Protein AF-A0A352TTV2-F1 (afdb_monomer)

Nearest PDB structures (foldseek):
  1uam-assembly1_A-2  TM=9.515E-01  e=4.191E-18  Haemophilus influenzae
  8byh-assembly1_A  TM=9.504E-01  e=1.442E-16  Calditerrivibrio nitroreducens DSM 19672
  4h3y-assembly1_B  TM=9.635E-01  e=7.416E-16  Paraburkholderia phymatum STM815
  4ig6-assembly1_A  TM=9.154E-01  e=1.525E-15  Anaplasma phagocytophilum str. HZ
  3quv-assembly1_B  TM=8.848E-01  e=1.337E-15  Mycobacteroides abscessus ATCC 19977

Mean predicted aligned error: 3.78 Å

Structure (mmCIF, N/CA/C/O backbone):
data_AF-A0A352TTV2-F1
#
_entry.id   AF-A0A352TTV2-F1
#
loop_
_atom_site.group_PDB
_atom_site.id
_atom_site.type_symbol
_atom_site.label_atom_id
_atom_site.label_alt_id
_atom_site.label_comp_id
_atom_site.label_asym_id
_atom_site.label_entity_id
_atom_site.label_seq_id
_atom_site.pdbx_PDB_ins_code
_atom_site.Cartn_x
_atom_site.Cartn_y
_atom_site.Cartn_z
_atom_site.occupancy
_atom_site.B_iso_or_equiv
_atom_site.auth_seq_id
_atom_site.auth_comp_id
_a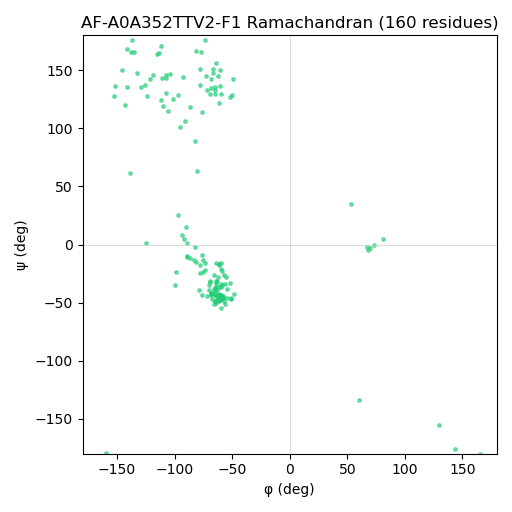tom_site.auth_asym_id
_atom_site.auth_atom_id
_atom_site.pdbx_PDB_model_num
ATOM 1 N N . MET A 1 1 ? -24.001 14.222 9.660 1.00 90.44 1 MET A N 1
ATOM 2 C CA . MET A 1 1 ? -24.237 13.157 10.672 1.00 90.44 1 MET A CA 1
ATOM 3 C C . MET A 1 1 ? -22.882 12.648 11.149 1.00 90.44 1 MET A C 1
ATOM 5 O O . MET A 1 1 ? -21.939 12.762 10.381 1.00 90.44 1 MET A O 1
ATOM 9 N N . LEU A 1 2 ? -22.768 12.120 12.371 1.00 97.06 2 LEU A N 1
ATOM 10 C CA . LEU A 1 2 ? -21.513 11.590 12.928 1.00 97.06 2 LEU A CA 1
ATOM 11 C C . LEU A 1 2 ? -21.738 10.152 13.410 1.00 97.06 2 LEU A C 1
ATOM 13 O O . LEU A 1 2 ? -22.775 9.876 14.017 1.00 97.06 2 LEU A O 1
ATOM 17 N N . MET A 1 3 ? -20.802 9.241 13.135 1.00 98.06 3 MET A N 1
ATOM 18 C CA . MET A 1 3 ? -20.912 7.857 13.599 1.00 98.06 3 MET A CA 1
ATOM 19 C C . MET A 1 3 ? -20.743 7.789 15.119 1.00 98.06 3 MET A C 1
ATOM 21 O O . MET A 1 3 ? -19.787 8.328 15.678 1.00 98.06 3 MET A O 1
ATOM 25 N N . GLN A 1 4 ? -21.683 7.121 15.785 1.00 98.38 4 GLN A N 1
ATOM 26 C CA . GLN A 1 4 ? -21.699 6.990 17.239 1.00 98.38 4 GLN A CA 1
ATOM 27 C C . GLN A 1 4 ? -20.612 6.024 17.725 1.00 98.38 4 GLN A C 1
ATOM 29 O O . GLN A 1 4 ? -20.353 5.000 17.097 1.00 98.38 4 GLN A O 1
ATOM 34 N N . PHE A 1 5 ? -20.032 6.321 18.888 1.00 98.44 5 PHE A N 1
ATOM 35 C CA . PHE A 1 5 ? -18.999 5.484 19.499 1.00 98.44 5 PHE A CA 1
ATOM 36 C C . PHE A 1 5 ? -19.481 4.077 19.918 1.00 98.44 5 PHE A C 1
ATOM 38 O O . PHE A 1 5 ? -18.809 3.118 19.541 1.00 98.44 5 PHE A O 1
ATOM 45 N N . PRO A 1 6 ? -20.617 3.893 20.634 1.00 98.50 6 PRO A N 1
ATOM 46 C CA . PRO A 1 6 ? -20.963 2.581 21.195 1.00 98.50 6 PRO A CA 1
ATOM 47 C C . PRO A 1 6 ? -21.081 1.445 20.163 1.00 98.50 6 PRO A C 1
ATOM 49 O O . PRO A 1 6 ? -20.446 0.417 20.377 1.00 98.50 6 PRO A O 1
ATOM 52 N N . PRO A 1 7 ? -21.753 1.615 19.001 1.00 98.38 7 PRO A N 1
ATOM 53 C CA . PRO A 1 7 ? -21.834 0.541 18.008 1.00 98.38 7 PRO A CA 1
ATOM 54 C C . PRO A 1 7 ? -20.470 0.107 17.454 1.00 98.38 7 PRO A C 1
ATOM 56 O O . PRO A 1 7 ? -20.249 -1.077 17.208 1.00 98.38 7 PRO A O 1
ATOM 59 N N . ILE A 1 8 ? -19.544 1.054 17.261 1.00 98.25 8 ILE A N 1
ATOM 60 C CA . ILE A 1 8 ? -18.191 0.752 16.776 1.00 98.25 8 ILE A CA 1
ATOM 61 C C . ILE A 1 8 ? -17.385 0.065 17.877 1.00 98.25 8 ILE A C 1
ATOM 63 O O . ILE A 1 8 ? -16.714 -0.928 17.609 1.00 98.25 8 ILE A O 1
ATOM 67 N N . TYR A 1 9 ? -17.469 0.568 19.112 1.00 98.62 9 TYR A N 1
ATOM 68 C CA . TYR A 1 9 ? -16.811 -0.036 20.266 1.00 98.62 9 TYR A CA 1
ATOM 69 C C . TYR A 1 9 ? -17.228 -1.498 20.435 1.00 98.62 9 TYR A C 1
ATOM 71 O O . TYR A 1 9 ? -16.363 -2.371 20.487 1.00 98.62 9 TYR A O 1
ATOM 79 N N . ASP A 1 10 ? -18.534 -1.767 20.447 1.00 98.62 10 ASP A N 1
ATOM 80 C CA . ASP A 1 10 ? -19.080 -3.112 20.621 1.00 98.62 10 ASP A CA 1
ATOM 81 C C . ASP A 1 10 ? -18.637 -4.046 19.485 1.00 98.62 10 ASP A C 1
ATOM 83 O O . ASP A 1 10 ? -18.201 -5.169 19.744 1.00 98.62 10 ASP A O 1
ATOM 87 N N . ALA A 1 11 ? -18.653 -3.572 18.233 1.00 98.50 11 ALA A N 1
ATOM 88 C CA . ALA A 1 11 ? -18.164 -4.338 17.087 1.00 98.50 11 ALA A CA 1
ATOM 89 C C . ALA A 1 11 ? -16.663 -4.660 17.194 1.00 98.50 11 ALA A C 1
ATOM 91 O O . ALA A 1 11 ? -16.253 -5.797 16.955 1.00 98.50 11 ALA A O 1
ATOM 92 N N . VAL A 1 12 ? -15.836 -3.689 17.595 1.00 98.44 12 VAL A N 1
ATOM 93 C CA . VAL A 1 12 ? -14.397 -3.903 17.809 1.00 98.44 12 VAL A CA 1
ATOM 94 C C . VAL A 1 12 ? -14.163 -4.891 18.952 1.00 98.44 12 VAL A C 1
ATOM 96 O O . VAL A 1 12 ? -13.357 -5.803 18.790 1.00 98.44 12 VAL A O 1
ATOM 99 N N . GLN A 1 13 ? -14.869 -4.772 20.083 1.00 98.00 13 GLN A N 1
ATOM 100 C CA . GLN A 1 13 ? -14.721 -5.719 21.197 1.00 98.00 13 GLN A CA 1
ATOM 101 C C . GLN A 1 13 ? -15.164 -7.138 20.820 1.00 98.00 13 GLN A C 1
ATOM 103 O O . GLN A 1 13 ? -14.541 -8.100 21.259 1.00 98.00 13 GLN A O 1
ATOM 108 N N . ALA A 1 14 ? -16.196 -7.277 19.987 1.00 98.38 14 ALA A N 1
ATOM 109 C CA . ALA A 1 14 ? -16.669 -8.579 19.529 1.00 98.38 14 ALA A CA 1
ATOM 110 C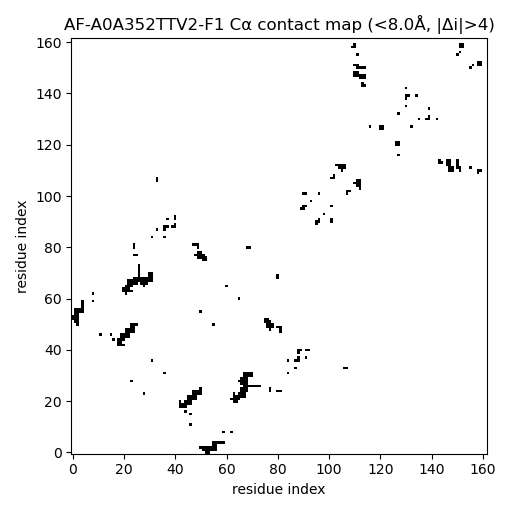 C . ALA A 1 14 ? -15.686 -9.280 18.572 1.00 98.38 14 ALA A C 1
ATOM 112 O O . ALA A 1 14 ? -15.632 -10.508 18.541 1.00 98.38 14 ALA A O 1
ATOM 113 N N . LEU A 1 15 ? -14.923 -8.516 17.783 1.00 97.94 15 LEU A N 1
ATOM 114 C CA . LEU A 1 15 ? -14.014 -9.050 16.760 1.00 97.94 15 LEU A CA 1
ATOM 115 C C . LEU A 1 15 ? -12.554 -9.137 17.217 1.00 97.94 15 LEU A C 1
ATOM 117 O O . LEU A 1 15 ? -11.773 -9.899 16.639 1.00 97.94 15 LEU A O 1
ATOM 121 N N . ARG A 1 16 ? -12.151 -8.341 18.213 1.00 97.25 16 ARG A N 1
ATOM 122 C CA . ARG A 1 16 ? -10.752 -8.273 18.638 1.00 97.25 16 ARG A CA 1
ATOM 123 C C . ARG A 1 16 ? -10.289 -9.573 19.301 1.00 97.25 16 ARG A C 1
ATOM 125 O O . ARG A 1 16 ? -10.980 -10.202 20.094 1.00 97.25 16 ARG A O 1
ATOM 132 N N . LYS A 1 17 ? -9.042 -9.904 19.009 1.00 96.75 17 LYS A N 1
ATOM 133 C CA . LYS A 1 17 ? -8.182 -10.902 19.656 1.00 96.75 17 LYS A CA 1
ATOM 134 C C . LYS A 1 17 ? -7.042 -10.180 20.384 1.00 96.75 17 LYS A C 1
ATOM 136 O O . LYS A 1 17 ? -6.857 -8.982 20.170 1.00 96.75 17 LYS A O 1
ATOM 141 N N . GLU A 1 18 ? -6.259 -10.905 21.180 1.00 93.94 18 GLU A N 1
ATOM 142 C CA . GLU A 1 18 ? -5.131 -10.357 21.957 1.00 93.94 18 GLU A CA 1
ATOM 143 C C . GLU A 1 18 ? -4.159 -9.526 21.095 1.00 93.94 18 GLU A C 1
ATOM 145 O O . GLU A 1 18 ? -3.893 -8.371 21.409 1.00 93.94 18 GLU A O 1
ATOM 150 N N . GLU A 1 19 ? -3.767 -10.050 19.930 1.00 95.94 19 GLU A N 1
ATOM 151 C CA . GLU A 1 19 ? -2.801 -9.422 19.008 1.00 95.94 19 GLU A CA 1
ATOM 152 C C . GLU A 1 19 ? -3.432 -8.489 17.953 1.00 95.94 19 GLU A C 1
ATOM 154 O O . GLU A 1 19 ? -2.816 -8.168 16.936 1.00 95.94 19 GLU A O 1
ATOM 159 N N . THR A 1 20 ? -4.694 -8.085 18.128 1.00 98.31 20 THR A N 1
ATOM 160 C CA . THR A 1 20 ? -5.389 -7.288 17.102 1.00 98.31 20 THR A CA 1
ATOM 161 C C . THR A 1 20 ? -4.859 -5.872 17.029 1.00 98.31 20 THR A C 1
ATOM 163 O O . THR A 1 20 ? -4.801 -5.186 18.046 1.00 98.31 20 THR A O 1
ATOM 166 N N . LYS A 1 21 ? -4.587 -5.412 15.807 1.00 98.44 21 LYS A N 1
ATOM 167 C CA . LYS A 1 21 ? -4.328 -4.005 15.509 1.00 98.44 21 LYS A CA 1
ATOM 168 C C . LYS A 1 21 ? -5.546 -3.336 14.894 1.00 98.44 21 LYS A C 1
ATOM 170 O O . LYS A 1 21 ? -6.072 -3.815 13.894 1.00 98.44 21 LYS A O 1
ATOM 175 N N . VAL A 1 22 ? -6.004 -2.244 15.488 1.00 98.69 22 VAL A N 1
ATOM 176 C CA . VAL A 1 22 ? -7.209 -1.519 15.079 1.00 98.69 22 VAL A CA 1
ATOM 177 C C . VAL A 1 22 ? -6.801 -0.177 14.482 1.00 98.69 22 VAL A C 1
ATOM 179 O O . VAL A 1 22 ? -6.214 0.652 15.169 1.00 98.69 22 VAL A O 1
ATOM 182 N N . PHE A 1 23 ? -7.124 0.071 13.216 1.00 98.69 23 PHE A N 1
ATOM 183 C CA . PHE A 1 23 ? -6.816 1.338 12.552 1.00 98.69 23 PHE A CA 1
ATOM 184 C C . PHE A 1 23 ? -8.077 2.014 12.031 1.00 98.69 23 PHE A C 1
ATOM 186 O O . PHE A 1 23 ? -8.970 1.351 11.509 1.00 98.69 23 PHE A O 1
ATOM 193 N N . LEU A 1 24 ? -8.126 3.340 12.121 1.00 98.69 24 LEU A N 1
ATOM 194 C CA . LEU A 1 24 ? -9.167 4.155 11.497 1.00 98.69 24 LEU A CA 1
ATOM 195 C C . LEU A 1 24 ? -8.669 4.695 10.154 1.00 98.69 24 LEU A C 1
ATOM 197 O O . LEU A 1 24 ? -7.608 5.315 10.077 1.00 98.69 24 LEU A O 1
ATOM 201 N N . THR A 1 25 ? -9.441 4.500 9.086 1.00 98.38 25 THR A N 1
ATOM 202 C CA . THR A 1 25 ? -9.178 5.184 7.816 1.00 98.38 25 THR A CA 1
ATOM 203 C C . THR A 1 25 ? -9.638 6.635 7.935 1.00 98.38 25 THR A C 1
ATOM 205 O O . THR A 1 25 ? -10.834 6.896 8.081 1.00 98.38 25 THR A O 1
ATOM 208 N N . SER A 1 26 ? -8.702 7.576 7.887 1.00 97.69 26 SER A N 1
ATOM 209 C CA . SER A 1 26 ? -8.954 8.994 8.152 1.00 97.69 26 SER A CA 1
ATOM 210 C C . SER A 1 26 ? -7.949 9.844 7.375 1.00 97.69 26 SER A C 1
ATOM 212 O O . SER A 1 26 ? -6.758 9.521 7.386 1.00 97.69 26 SER A O 1
ATOM 214 N N . PRO A 1 27 ? -8.367 10.946 6.722 1.00 97.12 27 PRO A N 1
ATOM 215 C CA . PRO A 1 27 ? -7.432 11.850 6.051 1.00 97.12 27 PRO A CA 1
ATOM 216 C C . PRO A 1 27 ? -6.462 12.538 7.030 1.00 97.12 27 PRO A C 1
ATOM 218 O O . PRO A 1 27 ? -5.440 13.055 6.587 1.00 97.12 27 PRO A O 1
ATOM 221 N N . GLN A 1 28 ? -6.752 12.517 8.338 1.00 96.38 28 GLN A N 1
ATOM 222 C CA . GLN A 1 28 ? -5.888 13.042 9.406 1.00 96.38 28 GLN A CA 1
ATOM 223 C C . GLN A 1 28 ? -4.726 12.096 9.753 1.00 96.38 28 GLN A C 1
ATOM 225 O O . GLN A 1 28 ? -3.736 12.513 10.355 1.00 96.38 28 GLN A O 1
ATOM 230 N N . GLY A 1 29 ? -4.830 10.828 9.345 1.00 97.06 29 GLY A N 1
ATOM 231 C CA . GLY A 1 29 ? -3.864 9.796 9.677 1.00 97.06 29 GLY A CA 1
ATOM 232 C C . GLY A 1 29 ? -2.538 9.895 8.933 1.00 97.06 29 GLY A C 1
ATOM 233 O O . GLY A 1 29 ? -2.333 10.698 8.020 1.00 97.06 29 GLY A O 1
ATOM 234 N N . LYS A 1 30 ? -1.616 8.997 9.291 1.00 97.88 30 LYS A N 1
ATOM 235 C CA . LYS A 1 30 ? -0.335 8.875 8.585 1.00 97.88 30 LYS A CA 1
ATOM 236 C C . LYS A 1 30 ? -0.586 8.424 7.148 1.00 97.88 30 LYS A C 1
ATOM 238 O O . LYS A 1 30 ? -1.355 7.492 6.921 1.00 97.88 30 LYS A O 1
ATOM 243 N N . ILE A 1 31 ? 0.099 9.048 6.186 1.00 98.06 31 ILE A N 1
ATOM 244 C CA . ILE A 1 31 ? 0.018 8.635 4.780 1.00 98.06 31 ILE A CA 1
ATOM 245 C C . ILE A 1 31 ? 0.534 7.199 4.656 1.00 98.06 31 ILE A C 1
ATOM 247 O O . ILE A 1 31 ? 1.681 6.912 5.006 1.00 98.06 31 ILE A O 1
ATOM 251 N N . PHE A 1 32 ? -0.314 6.312 4.146 1.00 98.25 32 PHE A N 1
ATOM 252 C CA . PHE A 1 32 ? -0.012 4.916 3.889 1.00 98.25 32 PHE A CA 1
ATOM 253 C C . PHE A 1 32 ? 1.068 4.805 2.808 1.00 98.25 32 PHE A C 1
ATOM 255 O O . PHE A 1 32 ? 0.996 5.426 1.748 1.00 98.25 32 PHE A O 1
ATOM 262 N N . THR A 1 33 ? 2.106 4.024 3.091 1.00 96.19 33 THR A N 1
ATOM 263 C CA . THR A 1 33 ? 3.259 3.823 2.204 1.00 96.19 33 THR A CA 1
ATOM 264 C C . THR A 1 33 ? 3.610 2.346 2.139 1.00 96.19 33 THR A C 1
ATOM 266 O O . THR A 1 33 ? 3.217 1.580 3.017 1.00 96.19 33 THR A O 1
ATOM 269 N N . GLN A 1 34 ? 4.429 1.952 1.159 1.00 95.50 34 GLN A N 1
ATOM 270 C CA . GLN A 1 34 ? 4.912 0.572 1.057 1.00 95.50 34 GLN A CA 1
ATOM 271 C C . GLN A 1 34 ? 5.625 0.098 2.336 1.00 95.50 34 GLN A C 1
ATOM 273 O O . GLN A 1 34 ? 5.480 -1.054 2.728 1.00 95.50 34 GLN A O 1
ATOM 278 N N . GLY A 1 35 ? 6.337 0.987 3.038 1.00 94.81 35 GLY A N 1
ATOM 279 C CA . GLY A 1 35 ? 6.958 0.658 4.325 1.00 94.81 35 GLY A CA 1
ATOM 280 C C . GLY A 1 35 ? 5.936 0.351 5.424 1.00 94.81 35 GLY A C 1
ATOM 281 O O . GLY A 1 35 ? 6.134 -0.576 6.203 1.00 94.81 35 GLY A O 1
ATOM 282 N N . ILE A 1 36 ? 4.815 1.079 5.458 1.00 97.25 36 ILE A N 1
ATOM 283 C CA . ILE A 1 36 ? 3.708 0.780 6.379 1.00 97.25 36 ILE A CA 1
ATOM 284 C C . ILE A 1 36 ? 3.037 -0.539 5.982 1.00 97.25 36 ILE A C 1
ATOM 286 O O . ILE A 1 36 ? 2.771 -1.349 6.864 1.00 97.25 36 ILE A O 1
ATOM 290 N N . ALA A 1 37 ? 2.833 -0.792 4.685 1.00 97.38 37 ALA A N 1
ATOM 291 C CA . ALA A 1 37 ? 2.289 -2.058 4.194 1.00 97.38 37 ALA A CA 1
ATOM 292 C C . ALA A 1 37 ? 3.157 -3.256 4.618 1.00 97.38 37 ALA A C 1
ATOM 294 O O . ALA A 1 37 ? 2.628 -4.226 5.152 1.00 97.38 37 ALA A O 1
ATOM 295 N N . ASN A 1 38 ? 4.484 -3.153 4.471 1.00 95.69 38 ASN A N 1
ATOM 296 C CA . ASN A 1 38 ? 5.435 -4.180 4.912 1.00 95.69 38 ASN A CA 1
ATOM 297 C C . ASN A 1 38 ? 5.312 -4.469 6.414 1.00 95.69 38 ASN A C 1
ATOM 299 O O . ASN A 1 38 ? 5.278 -5.629 6.810 1.00 95.69 38 ASN A O 1
ATOM 303 N N . THR A 1 39 ? 5.200 -3.431 7.249 1.00 96.88 39 THR A N 1
ATOM 304 C CA . THR A 1 39 ? 4.977 -3.599 8.693 1.00 96.88 39 THR A CA 1
ATOM 305 C C . THR A 1 39 ? 3.626 -4.248 8.976 1.00 96.88 39 THR A C 1
ATOM 307 O O . THR A 1 39 ? 3.558 -5.215 9.729 1.00 96.88 39 THR A O 1
ATOM 310 N N . MET A 1 40 ? 2.548 -3.756 8.362 1.00 97.94 40 MET A N 1
ATOM 311 C CA . MET A 1 40 ? 1.199 -4.274 8.595 1.00 97.94 40 MET A CA 1
ATOM 312 C C . MET A 1 40 ? 1.039 -5.725 8.141 1.00 97.94 40 MET A C 1
ATOM 314 O O . MET A 1 40 ? 0.343 -6.481 8.806 1.00 97.94 40 MET A O 1
ATOM 318 N N . ALA A 1 41 ? 1.730 -6.147 7.080 1.00 96.88 41 ALA A N 1
ATOM 319 C CA . ALA A 1 41 ? 1.736 -7.535 6.621 1.00 96.88 41 ALA A CA 1
ATOM 320 C C . ALA A 1 41 ? 2.307 -8.524 7.661 1.00 96.88 41 ALA A C 1
ATOM 322 O O . ALA A 1 41 ? 2.069 -9.723 7.553 1.00 96.88 41 ALA A O 1
ATOM 323 N N . THR A 1 42 ? 3.032 -8.041 8.682 1.00 96.50 42 THR A N 1
ATOM 324 C CA . THR A 1 42 ? 3.510 -8.875 9.803 1.00 96.50 42 THR A CA 1
ATOM 325 C C . THR A 1 42 ? 2.472 -9.083 10.905 1.00 96.50 42 THR A C 1
ATOM 327 O O . THR A 1 42 ? 2.662 -9.939 11.769 1.00 96.50 42 THR A O 1
ATOM 330 N N . PHE A 1 43 ? 1.380 -8.313 10.910 1.00 97.50 43 PHE A N 1
ATOM 331 C CA . PHE A 1 43 ? 0.350 -8.430 11.934 1.00 97.50 43 PHE A CA 1
ATOM 332 C C . PHE A 1 43 ? -0.541 -9.642 11.666 1.00 97.50 43 PHE A C 1
ATOM 334 O O . PHE A 1 43 ? -0.976 -9.884 10.543 1.00 97.50 43 PHE A O 1
ATOM 341 N N . SER A 1 44 ? -0.856 -10.389 12.722 1.00 96.06 44 SER A N 1
ATOM 342 C CA . SER A 1 44 ? -1.678 -11.600 12.632 1.00 96.06 44 SER A CA 1
ATOM 343 C C . SER A 1 44 ? -3.176 -11.306 12.506 1.00 96.06 44 SER A C 1
ATOM 345 O O . SER A 1 44 ? -3.932 -12.137 12.001 1.00 96.06 44 SER A O 1
ATOM 347 N N . HIS A 1 45 ? -3.625 -10.139 12.976 1.00 98.06 45 HIS A N 1
ATOM 348 C CA . HIS A 1 45 ? -5.021 -9.727 12.924 1.00 98.06 45 HIS A CA 1
ATOM 349 C C . HIS A 1 45 ? -5.144 -8.201 12.876 1.00 98.06 45 HIS A C 1
ATOM 351 O O . HIS A 1 45 ? -4.583 -7.497 13.716 1.00 98.06 45 HIS A O 1
ATOM 357 N N . ILE A 1 46 ? -5.899 -7.689 11.903 1.00 98.56 46 ILE A N 1
ATOM 358 C CA . ILE A 1 46 ? -6.099 -6.253 11.686 1.00 98.56 46 ILE A CA 1
ATOM 359 C C . ILE A 1 46 ? -7.596 -5.972 11.570 1.00 98.56 46 ILE A C 1
ATOM 361 O O . ILE A 1 46 ? -8.307 -6.675 10.855 1.00 98.56 46 ILE A O 1
ATOM 365 N N . ILE A 1 47 ? -8.063 -4.921 12.238 1.00 98.75 47 ILE A N 1
ATOM 366 C CA . ILE A 1 47 ? -9.390 -4.335 12.046 1.00 98.75 47 ILE A CA 1
ATOM 367 C C . ILE A 1 47 ? -9.205 -2.955 11.415 1.00 98.75 47 ILE A C 1
ATOM 369 O O . ILE A 1 47 ? -8.503 -2.108 11.965 1.00 98.75 47 ILE A O 1
ATOM 373 N N . LEU A 1 48 ? -9.851 -2.725 10.272 1.00 98.69 48 LEU A N 1
ATOM 374 C CA . LEU A 1 48 ? -9.910 -1.419 9.618 1.00 98.69 48 LEU A CA 1
ATOM 375 C C . LEU A 1 48 ? -11.302 -0.819 9.823 1.00 98.69 48 LEU A C 1
ATOM 377 O O . LEU A 1 48 ? -12.299 -1.352 9.338 1.00 98.69 48 LEU A O 1
ATOM 381 N N . ILE A 1 49 ? -11.371 0.292 10.550 1.00 98.56 49 ILE A N 1
ATOM 382 C CA . ILE A 1 49 ? -12.602 1.046 10.771 1.00 98.56 49 ILE A CA 1
ATOM 383 C C . ILE A 1 49 ? -12.769 2.021 9.610 1.00 98.56 49 ILE A C 1
ATOM 385 O O . ILE A 1 49 ? -11.940 2.911 9.411 1.00 98.56 49 ILE A O 1
ATOM 389 N N . CYS A 1 50 ? -13.855 1.853 8.860 1.00 98.31 50 CYS A N 1
ATOM 390 C CA . CYS A 1 50 ? -14.196 2.707 7.730 1.00 98.31 50 CYS A CA 1
ATOM 391 C C . CYS A 1 50 ? -15.080 3.862 8.213 1.00 98.31 50 CYS A C 1
ATOM 393 O O . CYS A 1 50 ? -16.250 3.662 8.543 1.00 98.31 50 CYS A O 1
ATOM 395 N N . GLY A 1 51 ? -14.520 5.072 8.285 1.00 95.38 51 GLY A N 1
ATOM 396 C CA . GLY A 1 51 ? -15.289 6.273 8.621 1.00 95.38 51 GLY A CA 1
ATOM 397 C C . GLY A 1 51 ? -16.315 6.614 7.534 1.00 95.38 51 GLY A C 1
ATOM 398 O O . GLY A 1 51 ? -16.075 6.384 6.351 1.00 95.38 51 GLY A O 1
ATOM 399 N N . HIS A 1 52 ? -17.452 7.185 7.923 1.00 96.12 52 HIS A N 1
ATOM 400 C CA . HIS A 1 52 ? -18.499 7.658 7.013 1.00 96.12 52 HIS A CA 1
ATOM 401 C C . HIS A 1 52 ? -19.085 8.978 7.534 1.00 96.12 52 HIS A C 1
ATOM 403 O O . HIS A 1 52 ? -18.882 9.352 8.690 1.00 96.12 52 HIS A O 1
ATOM 409 N N . TYR A 1 53 ? -19.877 9.655 6.700 1.00 94.88 53 TYR A N 1
ATOM 410 C CA . TYR A 1 53 ? -20.526 10.928 7.018 1.00 94.88 53 TYR A CA 1
ATOM 411 C C . TYR A 1 53 ? -19.470 12.001 7.338 1.00 94.88 53 TYR A C 1
ATOM 413 O O . TYR A 1 53 ? -18.497 12.108 6.604 1.00 94.88 53 TYR A O 1
ATOM 421 N N . GLU A 1 54 ? -19.637 12.775 8.415 1.00 94.94 54 GLU A N 1
ATOM 422 C CA . GLU A 1 54 ? -18.628 13.750 8.868 1.00 94.94 54 GLU A CA 1
ATOM 423 C C . GLU A 1 54 ? -17.441 13.087 9.586 1.00 94.94 54 GLU A C 1
ATOM 425 O O . GLU A 1 54 ? -16.457 13.750 9.900 1.00 94.94 54 GLU A O 1
ATOM 430 N N . GLY A 1 55 ? -17.536 11.787 9.885 1.00 95.00 55 GLY A N 1
ATOM 431 C CA . GLY A 1 55 ? -16.523 11.035 10.611 1.00 95.00 55 GLY A CA 1
ATOM 432 C C . GLY A 1 55 ? -17.092 10.245 11.785 1.00 95.00 55 GLY A C 1
ATOM 433 O O . GLY A 1 55 ? -18.274 9.883 11.831 1.00 95.00 55 GLY A O 1
ATOM 434 N N . VAL A 1 56 ? -16.217 9.975 12.747 1.00 97.88 56 VAL A N 1
ATOM 435 C CA . VAL A 1 56 ? -16.482 9.134 13.916 1.00 97.88 56 VAL A CA 1
ATOM 436 C C . VAL A 1 56 ? -16.312 9.960 15.188 1.00 97.88 56 VAL A C 1
ATOM 438 O O . VAL A 1 56 ? -15.478 10.858 15.246 1.00 97.88 56 VAL A O 1
ATOM 441 N N . ASP A 1 57 ? -17.116 9.668 16.206 1.00 98.38 57 ASP A N 1
ATOM 442 C CA . ASP A 1 57 ? -16.942 10.209 17.554 1.00 98.38 57 ASP A CA 1
ATOM 443 C C . ASP A 1 57 ? -15.498 10.031 18.069 1.00 98.38 57 ASP A C 1
ATOM 445 O O . ASP A 1 57 ? -14.960 8.922 18.057 1.00 98.38 57 ASP A O 1
ATOM 449 N N . ALA A 1 58 ? -14.888 11.117 18.556 1.00 97.94 58 ALA A N 1
ATOM 450 C CA . ALA A 1 58 ? -13.468 11.179 18.920 1.00 97.94 58 ALA A CA 1
ATOM 451 C C . ALA A 1 58 ? -13.048 10.210 20.040 1.00 97.94 58 ALA A C 1
ATOM 453 O O . ALA A 1 58 ? -11.873 9.874 20.152 1.00 97.94 58 ALA A O 1
ATOM 454 N N . ARG A 1 59 ? -13.986 9.668 20.834 1.00 98.50 59 ARG A N 1
ATOM 455 C CA . ARG A 1 59 ? -13.670 8.609 21.816 1.00 98.50 59 ARG A CA 1
ATOM 456 C C . ARG A 1 59 ? -13.088 7.349 21.168 1.00 98.50 59 ARG A C 1
ATOM 458 O O . ARG A 1 59 ? -12.493 6.533 21.871 1.00 98.50 59 ARG A O 1
ATOM 465 N N . ILE A 1 60 ? -13.223 7.202 19.846 1.00 98.12 60 ILE A N 1
ATOM 466 C CA . ILE A 1 60 ? -12.569 6.149 19.066 1.00 98.12 60 ILE A CA 1
ATOM 467 C C . ILE A 1 60 ? -11.046 6.124 19.250 1.00 98.12 60 ILE A C 1
ATOM 469 O O . ILE A 1 60 ? -10.456 5.048 19.206 1.00 98.12 60 ILE A O 1
ATOM 473 N N . GLU A 1 61 ? -10.424 7.268 19.555 1.00 97.56 61 GLU A N 1
ATOM 474 C CA . GLU A 1 61 ? -8.988 7.383 19.838 1.00 97.56 61 GLU A CA 1
ATOM 475 C C . GLU A 1 61 ? -8.526 6.480 20.994 1.00 97.56 61 GLU A C 1
ATOM 477 O O . GLU A 1 61 ? -7.378 6.050 21.020 1.00 97.56 61 GLU A O 1
ATOM 482 N N . HIS A 1 62 ? -9.418 6.127 21.927 1.00 97.75 62 HIS A N 1
ATOM 483 C CA . HIS A 1 62 ? -9.091 5.235 23.042 1.00 97.75 62 HIS A CA 1
ATOM 484 C C . HIS A 1 62 ? -8.983 3.754 22.654 1.00 97.75 62 HIS A C 1
ATOM 486 O O . HIS A 1 62 ? -8.529 2.956 23.474 1.00 97.75 62 HIS A O 1
ATOM 492 N N . ILE A 1 63 ? -9.436 3.362 21.457 1.00 97.69 63 ILE A N 1
ATOM 493 C CA . ILE A 1 63 ? -9.492 1.950 21.041 1.00 97.69 63 ILE A CA 1
ATOM 494 C C . ILE A 1 63 ? -8.762 1.645 19.729 1.00 97.69 63 ILE A C 1
ATOM 496 O O . ILE A 1 63 ? -8.785 0.494 19.295 1.00 97.69 63 ILE A O 1
ATOM 500 N N . ILE A 1 64 ? -8.135 2.643 19.102 1.00 98.44 64 ILE A N 1
ATOM 501 C CA . ILE A 1 64 ? -7.347 2.475 17.875 1.00 98.44 64 ILE A CA 1
ATOM 502 C C . ILE A 1 64 ? -5.846 2.509 18.174 1.00 98.44 64 ILE A C 1
ATOM 504 O O . ILE A 1 64 ? -5.381 3.247 19.037 1.00 98.44 64 ILE A O 1
ATOM 508 N N . ASP A 1 65 ? -5.073 1.744 17.411 1.00 98.38 65 ASP A N 1
ATOM 509 C CA . ASP A 1 65 ? -3.609 1.800 17.372 1.00 98.38 65 ASP A CA 1
ATOM 510 C C . ASP A 1 65 ? -3.098 2.942 16.474 1.00 98.38 65 ASP A C 1
ATOM 512 O O . ASP A 1 65 ? -1.919 3.303 16.520 1.00 98.38 65 ASP A O 1
ATOM 516 N N . GLY A 1 66 ? -3.967 3.514 15.635 1.00 97.94 66 GLY A N 1
ATOM 517 C CA . GLY A 1 66 ? -3.660 4.708 14.860 1.00 97.94 66 GLY A CA 1
ATOM 518 C C . GLY A 1 66 ? -4.634 4.991 13.724 1.00 97.94 66 GLY A C 1
ATOM 519 O O . GLY A 1 66 ? -5.578 4.247 13.459 1.00 97.94 66 GLY A O 1
ATOM 520 N N . GLU A 1 67 ? -4.355 6.078 13.016 1.00 98.44 67 GLU A N 1
ATOM 521 C CA . GLU A 1 67 ? -5.090 6.495 11.828 1.00 98.44 67 GLU A CA 1
ATOM 522 C C . GLU A 1 67 ? -4.234 6.340 10.563 1.00 98.44 67 GLU A C 1
ATOM 524 O O . GLU A 1 67 ? -3.030 6.632 10.567 1.00 98.44 67 GLU A O 1
ATOM 529 N N . LEU A 1 68 ? -4.871 5.941 9.461 1.00 98.56 68 LEU A N 1
ATOM 530 C CA . LEU A 1 68 ? -4.243 5.783 8.149 1.00 98.56 68 LEU A CA 1
ATOM 531 C C . LEU A 1 68 ? -4.963 6.623 7.092 1.00 98.56 68 LEU A C 1
ATOM 533 O O . LEU A 1 68 ? -6.173 6.504 6.899 1.00 98.56 68 LEU A O 1
ATOM 537 N N . SER A 1 69 ? -4.184 7.424 6.369 1.00 98.25 69 SER A N 1
ATOM 538 C CA . SER A 1 69 ? -4.623 8.208 5.215 1.00 98.25 69 SER A CA 1
ATOM 539 C C . SER A 1 69 ? -4.072 7.595 3.931 1.00 98.25 69 SER A C 1
ATOM 541 O O . SER A 1 69 ? -2.926 7.154 3.896 1.00 98.25 69 SER A O 1
ATOM 543 N N . ILE A 1 70 ? -4.838 7.605 2.842 1.00 97.31 70 ILE A N 1
ATOM 544 C CA . ILE A 1 70 ? -4.328 7.213 1.513 1.00 97.31 70 ILE A CA 1
ATOM 545 C C . ILE A 1 70 ? -3.737 8.391 0.724 1.00 97.31 70 ILE A C 1
ATOM 547 O O . ILE A 1 70 ? -3.293 8.217 -0.409 1.00 97.31 70 ILE A O 1
ATOM 551 N N . GLY A 1 71 ? -3.725 9.592 1.307 1.00 97.00 71 GLY A N 1
ATOM 552 C CA . GLY A 1 71 ? -3.168 10.797 0.700 1.00 97.00 71 GLY A CA 1
ATOM 553 C C . GLY A 1 71 ? -3.971 12.055 1.026 1.00 97.00 71 GLY A C 1
ATOM 554 O O . GLY A 1 71 ? -4.950 12.024 1.765 1.00 97.00 71 GLY A O 1
ATOM 555 N N . ASN A 1 72 ? -3.561 13.177 0.433 1.00 96.75 72 ASN A N 1
ATOM 556 C CA . ASN A 1 72 ? -4.189 14.486 0.639 1.00 96.75 72 ASN A CA 1
ATOM 557 C C . ASN A 1 72 ? -5.457 14.631 -0.219 1.00 96.75 72 ASN A C 1
ATOM 559 O O . ASN A 1 72 ? -5.510 15.443 -1.141 1.00 96.75 72 ASN A O 1
ATOM 563 N N . VAL A 1 73 ? -6.452 13.789 0.054 1.00 97.12 73 VAL A N 1
ATOM 564 C CA . VAL A 1 73 ? -7.739 13.737 -0.645 1.00 97.12 73 VAL A CA 1
ATOM 565 C C . VAL A 1 73 ? -8.851 13.369 0.336 1.00 97.12 73 VAL A C 1
ATOM 567 O O . VAL A 1 73 ? -8.616 12.659 1.311 1.00 97.12 73 VAL A O 1
ATOM 570 N N . VAL A 1 74 ? -10.067 13.844 0.071 1.00 97.06 74 VAL A N 1
ATOM 571 C CA . VAL A 1 74 ? -11.271 13.485 0.831 1.00 97.06 74 VAL A CA 1
ATOM 572 C C . VAL A 1 74 ? -12.135 12.567 -0.025 1.00 97.06 74 VAL A C 1
ATOM 574 O O . VAL A 1 74 ? -12.404 12.870 -1.187 1.00 97.06 74 VAL A O 1
ATOM 577 N N . LEU A 1 75 ? -12.563 11.449 0.557 1.00 97.19 75 LEU A N 1
ATOM 578 C CA . LEU A 1 75 ? -13.494 10.499 -0.046 1.00 97.19 75 LEU A CA 1
ATOM 579 C C . LEU A 1 75 ? -14.806 10.486 0.737 1.00 97.19 75 LEU A C 1
ATOM 581 O O . LEU A 1 75 ? -14.869 10.963 1.866 1.00 97.19 75 LEU A O 1
ATOM 585 N N . THR A 1 76 ? -15.854 9.917 0.142 1.00 97.19 76 THR A N 1
ATOM 586 C CA . THR A 1 76 ? -17.170 9.803 0.787 1.00 97.19 76 THR A CA 1
ATOM 587 C C . THR A 1 76 ? -17.130 8.938 2.049 1.00 97.19 76 THR A C 1
ATOM 589 O O . THR A 1 76 ? -17.907 9.174 2.974 1.00 97.19 76 THR A O 1
ATOM 592 N N . ASN A 1 77 ? -16.247 7.936 2.085 1.00 97.06 77 ASN A N 1
ATOM 593 C CA . ASN A 1 77 ? -16.085 7.029 3.214 1.00 97.06 77 ASN A CA 1
ATOM 594 C C . ASN A 1 77 ? -14.711 6.324 3.204 1.00 97.06 77 ASN A C 1
ATOM 596 O O . ASN A 1 77 ? -13.871 6.551 2.328 1.00 97.06 77 ASN A O 1
ATOM 600 N N . GLY A 1 78 ? -14.503 5.467 4.203 1.00 98.12 78 GLY A N 1
ATOM 601 C CA . GLY A 1 78 ? -13.296 4.677 4.423 1.00 98.12 78 GLY A CA 1
ATOM 602 C C . GLY A 1 78 ? -13.171 3.380 3.619 1.00 98.12 78 GLY A C 1
ATOM 603 O O . GLY A 1 78 ? -12.133 2.728 3.715 1.00 98.12 78 GLY A O 1
ATOM 604 N N . ASP A 1 79 ? -14.161 3.013 2.804 1.00 98.25 79 ASP A N 1
ATOM 605 C CA . ASP A 1 79 ? -14.210 1.689 2.170 1.00 98.25 79 ASP A CA 1
ATOM 606 C C . ASP A 1 79 ? -13.087 1.514 1.137 1.00 98.25 79 ASP A C 1
ATOM 608 O O . ASP A 1 79 ? -12.356 0.525 1.163 1.00 98.25 79 ASP A O 1
ATOM 612 N N . ILE A 1 80 ? -12.887 2.504 0.257 1.00 98.44 80 ILE A N 1
ATOM 613 C CA . ILE A 1 80 ? -11.787 2.499 -0.725 1.00 98.44 80 ILE A CA 1
ATOM 614 C C . ILE A 1 80 ? -10.416 2.503 -0.025 1.00 98.44 80 ILE A C 1
ATOM 616 O O . ILE A 1 80 ? -9.578 1.674 -0.386 1.00 98.44 80 ILE A O 1
ATOM 620 N N . PRO A 1 81 ? -10.155 3.373 0.977 1.00 98.44 81 PRO A N 1
ATOM 621 C CA . PRO A 1 81 ? -8.949 3.286 1.790 1.00 98.44 81 PRO A CA 1
ATOM 622 C C . PRO A 1 81 ? -8.704 1.897 2.379 1.00 98.44 81 PRO A C 1
ATOM 624 O O . PRO A 1 81 ? -7.592 1.383 2.273 1.00 98.44 81 PRO A O 1
ATOM 627 N N . ALA A 1 82 ? -9.732 1.268 2.953 1.00 98.62 82 ALA A N 1
ATOM 628 C CA . ALA A 1 82 ? -9.607 -0.055 3.545 1.00 98.62 82 ALA A CA 1
ATOM 629 C C . ALA A 1 82 ? -9.303 -1.135 2.497 1.00 98.62 82 ALA A C 1
ATOM 631 O O . ALA A 1 82 ? -8.421 -1.964 2.724 1.00 98.62 82 ALA A O 1
ATOM 632 N N . MET A 1 83 ? -9.961 -1.103 1.332 1.00 98.62 83 MET A N 1
ATOM 633 C CA . MET A 1 83 ? -9.671 -2.015 0.216 1.00 98.62 83 MET A CA 1
ATOM 634 C C . MET A 1 83 ? -8.243 -1.837 -0.307 1.00 98.62 83 MET A C 1
ATOM 636 O O . MET A 1 83 ? -7.547 -2.827 -0.508 1.00 98.62 83 MET A O 1
ATOM 640 N N . LEU A 1 84 ? -7.785 -0.592 -0.475 1.00 98.56 84 LEU A N 1
ATOM 641 C CA . LEU A 1 84 ? -6.428 -0.278 -0.931 1.00 98.56 84 LEU A CA 1
ATOM 642 C C . LEU A 1 84 ? -5.375 -0.801 0.049 1.00 98.56 84 LEU A C 1
ATOM 644 O O . LEU A 1 84 ? -4.413 -1.446 -0.365 1.00 98.56 84 LEU A O 1
ATOM 648 N N . ILE A 1 85 ? -5.557 -0.537 1.346 1.00 98.56 85 ILE A N 1
ATOM 649 C CA . ILE A 1 85 ? -4.657 -1.030 2.394 1.00 98.56 85 ILE A CA 1
ATOM 650 C C . ILE A 1 85 ? -4.643 -2.561 2.385 1.00 98.56 85 ILE A C 1
ATOM 652 O O . ILE A 1 85 ? -3.567 -3.153 2.409 1.00 98.56 85 ILE A O 1
ATOM 656 N N . THR A 1 86 ? -5.819 -3.192 2.304 1.00 98.50 86 THR A N 1
ATOM 657 C CA . THR A 1 86 ? -5.964 -4.655 2.284 1.00 98.50 86 THR A CA 1
ATOM 658 C C . THR A 1 86 ? -5.249 -5.278 1.084 1.00 98.50 86 THR A C 1
ATOM 660 O O . THR A 1 86 ? -4.478 -6.216 1.262 1.00 98.50 86 THR A O 1
ATOM 663 N N . ASP A 1 87 ? -5.439 -4.745 -0.123 1.00 98.19 87 ASP A N 1
ATOM 664 C CA . ASP A 1 87 ? -4.763 -5.231 -1.333 1.00 98.19 87 ASP A CA 1
ATOM 665 C C . ASP A 1 87 ? -3.233 -5.146 -1.197 1.00 98.19 87 ASP A C 1
ATOM 667 O O . ASP A 1 87 ? -2.515 -6.127 -1.420 1.00 98.19 87 ASP A O 1
ATOM 671 N N . ALA A 1 88 ? -2.736 -4.001 -0.719 1.00 97.25 88 ALA A N 1
ATOM 672 C CA . ALA A 1 88 ? -1.308 -3.763 -0.547 1.00 97.25 88 ALA A CA 1
ATOM 673 C C . ALA A 1 88 ? -0.654 -4.711 0.474 1.00 97.25 88 ALA A C 1
ATOM 675 O O . ALA A 1 88 ? 0.473 -5.150 0.244 1.00 97.25 88 ALA A O 1
ATOM 676 N N . ILE A 1 89 ? -1.331 -5.034 1.586 1.00 97.56 89 ILE A N 1
ATOM 677 C CA . ILE A 1 89 ? -0.794 -5.962 2.598 1.00 97.56 89 ILE A CA 1
ATOM 678 C C . ILE A 1 89 ? -0.939 -7.426 2.172 1.00 97.56 89 ILE A C 1
ATOM 680 O O . ILE A 1 89 ? -0.013 -8.205 2.381 1.00 97.56 89 ILE A O 1
ATOM 684 N N . VAL A 1 90 ? -2.056 -7.811 1.541 1.00 96.81 90 VAL A N 1
ATOM 685 C CA . VAL A 1 90 ? -2.319 -9.206 1.150 1.00 96.81 90 VAL A CA 1
ATOM 686 C C . VAL A 1 90 ? -1.314 -9.668 0.102 1.00 96.81 90 VAL A C 1
ATOM 688 O O . VAL A 1 90 ? -0.815 -10.786 0.185 1.00 96.81 90 VAL A O 1
ATOM 691 N N . ARG A 1 91 ? -0.928 -8.790 -0.830 1.00 95.81 91 ARG A N 1
ATOM 692 C CA . ARG A 1 91 ? 0.113 -9.080 -1.826 1.00 95.81 91 ARG A CA 1
ATOM 693 C C . ARG A 1 91 ? 1.477 -9.435 -1.213 1.00 95.81 91 ARG A C 1
ATOM 695 O O . ARG A 1 91 ? 2.297 -10.055 -1.884 1.00 95.81 91 ARG A O 1
ATOM 702 N N . LEU A 1 92 ? 1.744 -9.022 0.024 1.00 95.62 92 LEU A N 1
ATOM 703 C CA . LEU A 1 92 ? 3.007 -9.280 0.725 1.00 95.62 92 LEU A CA 1
ATOM 704 C C . LEU A 1 92 ? 2.994 -10.592 1.516 1.00 95.62 92 LEU A C 1
ATOM 706 O O . LEU A 1 92 ? 4.047 -11.024 1.985 1.00 95.62 92 LEU A O 1
ATOM 710 N N . ILE A 1 93 ? 1.829 -11.225 1.666 1.00 93.75 93 ILE A N 1
ATOM 711 C CA . ILE A 1 93 ? 1.712 -12.524 2.323 1.00 93.75 93 ILE A CA 1
ATOM 712 C C . ILE A 1 93 ? 2.394 -13.579 1.436 1.00 93.75 93 ILE A C 1
ATOM 714 O O . ILE A 1 93 ? 2.169 -13.582 0.218 1.00 93.75 93 ILE A O 1
ATOM 718 N N . PRO A 1 94 ? 3.219 -14.477 2.016 1.00 92.44 94 PRO A N 1
ATOM 719 C CA . PRO A 1 94 ? 3.846 -15.561 1.271 1.00 92.44 94 PRO A CA 1
ATOM 720 C C . PRO A 1 94 ? 2.839 -16.332 0.413 1.00 92.44 94 PRO A C 1
ATOM 722 O O . PRO A 1 94 ? 1.696 -16.542 0.811 1.00 92.44 94 PRO A O 1
ATOM 725 N N . ASP A 1 95 ? 3.281 -16.732 -0.777 1.00 92.62 95 ASP A N 1
ATOM 726 C CA . ASP A 1 95 ? 2.533 -17.545 -1.744 1.00 92.62 95 ASP A CA 1
ATOM 727 C C . ASP A 1 95 ? 1.304 -16.890 -2.404 1.00 92.62 95 ASP A C 1
ATOM 729 O O . ASP A 1 95 ? 0.754 -17.461 -3.346 1.00 92.62 95 ASP A O 1
ATOM 733 N N . VAL A 1 96 ? 0.907 -15.669 -2.018 1.00 95.25 96 VAL A N 1
ATOM 734 C CA . VAL A 1 96 ? -0.147 -14.918 -2.734 1.00 95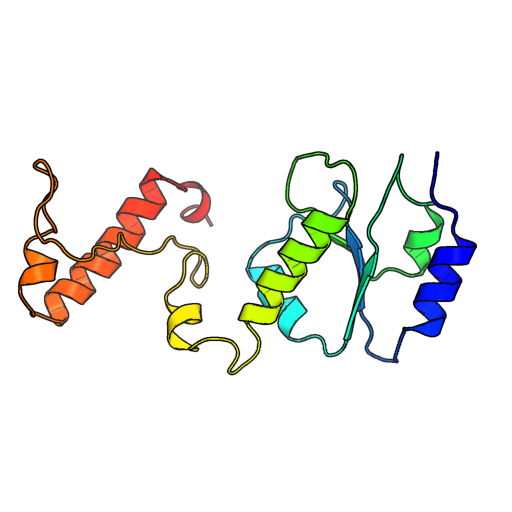.25 96 VAL A CA 1
ATOM 735 C C . VAL A 1 96 ? 0.335 -14.487 -4.120 1.00 95.25 96 VAL A C 1
ATOM 737 O O . VAL A 1 96 ? -0.392 -14.602 -5.108 1.00 95.25 96 VAL A O 1
ATOM 740 N N . ILE A 1 97 ? 1.580 -14.017 -4.208 1.00 94.31 97 ILE A N 1
ATOM 741 C CA . ILE A 1 97 ? 2.289 -13.796 -5.469 1.00 94.31 97 ILE A CA 1
ATOM 742 C C . ILE A 1 97 ? 3.739 -14.268 -5.355 1.00 94.31 97 ILE A C 1
ATOM 744 O O . ILE A 1 97 ? 4.265 -14.473 -4.264 1.00 94.31 97 ILE A O 1
ATOM 748 N N . MET A 1 98 ? 4.418 -14.404 -6.497 1.00 93.25 98 MET A N 1
ATOM 749 C CA . MET A 1 98 ? 5.833 -14.771 -6.513 1.00 93.25 98 MET A CA 1
ATOM 750 C C . MET A 1 98 ? 6.678 -13.744 -5.754 1.00 93.25 98 MET A C 1
ATOM 752 O O . MET A 1 98 ? 6.647 -12.554 -6.071 1.00 93.25 98 MET A O 1
ATOM 756 N N . GLU A 1 99 ? 7.525 -14.214 -4.840 1.00 89.50 99 GLU A N 1
ATOM 757 C CA . GLU A 1 99 ? 8.431 -13.368 -4.051 1.00 89.50 99 GLU A CA 1
ATOM 758 C C . GLU A 1 99 ? 9.319 -12.477 -4.941 1.00 89.50 99 GLU A C 1
ATOM 760 O O . GLU A 1 99 ? 9.519 -11.294 -4.665 1.00 89.50 99 GLU A O 1
ATOM 765 N N . ALA A 1 100 ? 9.789 -13.011 -6.074 1.00 88.44 100 ALA A N 1
ATOM 766 C CA . ALA A 1 100 ? 10.548 -12.244 -7.061 1.00 88.44 100 ALA A CA 1
ATOM 767 C C . ALA A 1 100 ? 9.751 -11.053 -7.627 1.00 88.44 100 ALA A C 1
ATOM 769 O O . ALA A 1 100 ? 10.321 -10.000 -7.891 1.00 88.44 100 ALA A O 1
ATOM 770 N N . SER A 1 101 ? 8.428 -11.184 -7.774 1.00 89.19 101 SER A N 1
ATOM 771 C CA . SER A 1 101 ? 7.578 -10.088 -8.255 1.00 89.19 101 SER A CA 1
ATOM 772 C C . SER A 1 101 ? 7.454 -8.963 -7.233 1.00 89.19 101 SER A C 1
ATOM 774 O O . SER A 1 101 ? 7.420 -7.807 -7.643 1.00 89.19 101 SER A O 1
ATOM 776 N N . VAL A 1 102 ? 7.439 -9.284 -5.933 1.00 89.06 102 VAL A N 1
ATOM 777 C CA . VAL A 1 102 ? 7.474 -8.284 -4.852 1.00 89.06 102 VAL A CA 1
ATOM 778 C C . VAL A 1 102 ? 8.810 -7.539 -4.869 1.00 89.06 102 VAL A C 1
ATOM 780 O O . VAL A 1 102 ? 8.826 -6.312 -4.927 1.00 89.06 102 VAL A O 1
ATOM 783 N N . LYS A 1 103 ? 9.928 -8.279 -4.884 1.00 87.94 103 LYS A N 1
ATOM 784 C CA . LYS A 1 103 ? 11.289 -7.713 -4.834 1.00 87.94 103 LYS A CA 1
ATOM 785 C C . LYS A 1 103 ? 11.637 -6.861 -6.052 1.00 87.94 103 LYS A C 1
ATOM 787 O O . LYS A 1 103 ? 12.417 -5.923 -5.958 1.00 87.94 103 LYS A O 1
ATOM 792 N N . GLU A 1 104 ? 11.082 -7.192 -7.214 1.00 87.12 104 GLU A N 1
ATOM 793 C CA . GLU A 1 104 ? 11.322 -6.444 -8.448 1.00 87.12 104 GLU A CA 1
ATOM 794 C C . GLU A 1 104 ? 10.302 -5.324 -8.705 1.00 87.12 104 GLU A C 1
ATOM 796 O O . GLU A 1 104 ? 10.311 -4.746 -9.799 1.00 87.12 104 GLU A O 1
ATOM 801 N N . ASP A 1 105 ? 9.368 -5.055 -7.791 1.00 91.75 105 ASP A N 1
ATOM 802 C CA . ASP A 1 105 ? 8.341 -4.036 -8.006 1.00 91.75 105 ASP A CA 1
ATOM 803 C C . ASP A 1 105 ? 8.832 -2.612 -7.720 1.00 91.75 105 ASP A C 1
ATOM 805 O O . ASP A 1 105 ? 9.889 -2.375 -7.132 1.00 91.75 105 ASP A O 1
ATOM 809 N N . SER A 1 106 ? 8.043 -1.635 -8.161 1.00 93.00 106 SER A N 1
ATOM 810 C CA . SER A 1 106 ? 8.292 -0.242 -7.8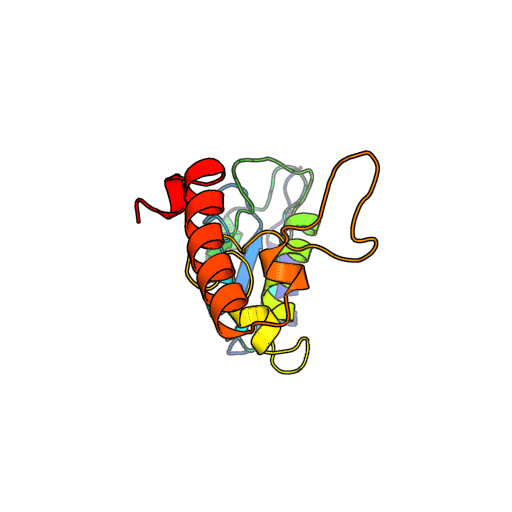01 1.00 93.00 106 SER A CA 1
ATOM 811 C C . SER A 1 106 ? 8.173 -0.058 -6.289 1.00 93.00 106 SER A C 1
ATOM 813 O O . SER A 1 106 ? 7.312 -0.649 -5.647 1.00 93.00 106 SER A O 1
ATOM 815 N N . LEU A 1 107 ? 8.996 0.834 -5.741 1.00 92.31 107 LEU A N 1
ATOM 816 C CA . LEU A 1 107 ? 9.024 1.244 -4.335 1.00 92.31 107 LEU A CA 1
ATOM 817 C C . LEU A 1 107 ? 9.519 0.179 -3.345 1.00 92.31 107 LEU A C 1
ATOM 819 O O . LEU A 1 107 ? 9.673 0.525 -2.176 1.00 92.31 107 LEU A O 1
ATOM 823 N N . PHE A 1 108 ? 9.828 -1.049 -3.784 1.00 87.31 108 PHE A N 1
ATOM 824 C CA . PHE A 1 108 ? 10.434 -2.070 -2.921 1.00 87.31 108 PHE A CA 1
ATOM 825 C C . PHE A 1 108 ? 11.786 -1.589 -2.367 1.00 87.31 108 PHE A C 1
ATOM 827 O O . PHE A 1 108 ? 11.945 -1.456 -1.158 1.00 87.31 108 PHE A O 1
ATOM 834 N N . ASP A 1 109 ? 12.694 -1.184 -3.260 1.00 85.62 109 ASP A N 1
ATOM 835 C CA . ASP A 1 109 ? 13.988 -0.568 -2.917 1.00 85.62 109 ASP A CA 1
ATOM 836 C C . ASP A 1 109 ? 13.932 0.973 -2.975 1.00 85.62 109 ASP A C 1
ATOM 838 O O . ASP A 1 109 ? 14.918 1.645 -3.272 1.00 85.62 109 ASP A O 1
ATOM 842 N N . GLY A 1 110 ? 12.745 1.563 -2.796 1.00 89.31 110 GLY A N 1
ATOM 843 C CA . GLY A 1 110 ? 12.558 3.018 -2.830 1.00 89.31 110 GLY A CA 1
ATOM 844 C C . GLY A 1 110 ? 12.637 3.675 -4.217 1.00 89.31 110 GLY A C 1
ATOM 845 O O . GLY A 1 110 ? 12.419 4.876 -4.319 1.00 89.31 110 GLY A O 1
ATOM 846 N N . VAL A 1 111 ? 12.870 2.920 -5.294 1.00 93.12 111 VAL A N 1
ATOM 847 C CA . VAL A 1 111 ? 12.914 3.423 -6.683 1.00 93.12 111 VAL A CA 1
ATOM 848 C C . VAL A 1 111 ? 11.788 2.849 -7.543 1.00 93.12 111 VAL A C 1
ATOM 850 O O . VAL A 1 111 ? 11.147 1.864 -7.186 1.00 93.12 111 VAL A O 1
ATOM 853 N N . LEU A 1 112 ? 11.520 3.459 -8.698 1.00 96.06 112 LEU A N 1
ATOM 854 C CA . LEU A 1 112 ? 10.554 2.932 -9.664 1.00 96.06 112 LEU A CA 1
ATOM 855 C C . LEU A 1 112 ? 11.141 1.771 -10.475 1.00 96.06 112 LEU A C 1
ATOM 857 O O . LEU A 1 112 ? 12.340 1.725 -10.759 1.00 96.06 112 LEU A O 1
ATOM 861 N N . LYS A 1 113 ? 10.267 0.863 -10.919 1.00 94.88 113 LYS A N 1
ATOM 862 C CA . LYS A 1 113 ? 10.626 -0.221 -11.837 1.00 94.88 113 LYS A CA 1
ATOM 863 C C . LYS A 1 113 ? 11.010 0.322 -13.219 1.00 94.88 113 LYS A C 1
ATOM 865 O O . LYS A 1 113 ? 10.512 1.355 -13.675 1.00 94.88 113 LYS A O 1
ATOM 870 N N . TYR A 1 114 ? 11.887 -0.408 -13.903 1.00 9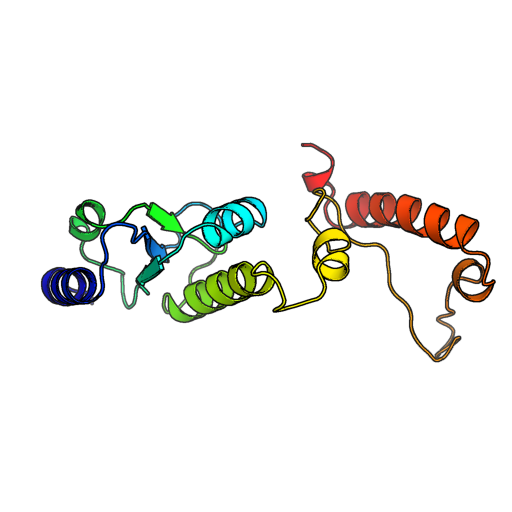4.69 114 TYR A N 1
ATOM 871 C CA . TYR A 1 114 ? 12.257 -0.139 -15.292 1.00 94.69 114 TYR A CA 1
ATOM 872 C C . TYR A 1 114 ? 11.059 -0.308 -16.250 1.00 94.69 114 TYR A C 1
ATOM 874 O O . TYR A 1 114 ? 10.124 -1.055 -15.944 1.00 94.69 114 TYR A O 1
ATOM 882 N N . PRO A 1 115 ? 11.072 0.340 -17.433 1.00 95.38 115 PRO A N 1
ATOM 883 C CA . PRO A 1 115 ? 10.037 0.161 -18.445 1.00 95.38 115 PRO A CA 1
ATOM 884 C C . PRO A 1 115 ? 9.960 -1.294 -18.914 1.00 95.38 115 PRO A C 1
ATOM 886 O O . PRO A 1 115 ? 10.987 -1.923 -19.182 1.00 95.38 115 PRO A O 1
ATOM 889 N N . GLN A 1 116 ? 8.741 -1.810 -19.038 1.00 95.31 116 GLN A N 1
ATOM 890 C CA . GLN A 1 116 ? 8.479 -3.161 -19.522 1.00 95.31 116 GLN A CA 1
ATOM 891 C C . GLN A 1 116 ? 7.898 -3.116 -20.931 1.00 95.31 116 GLN A C 1
ATOM 893 O O . GLN A 1 116 ? 7.140 -2.211 -21.272 1.00 95.31 116 GLN A O 1
ATOM 898 N N . TYR A 1 117 ? 8.260 -4.115 -21.728 1.00 96.81 117 TYR A N 1
ATOM 899 C CA . TYR A 1 117 ? 7.824 -4.268 -23.107 1.00 96.81 117 TYR A CA 1
ATOM 900 C C . TYR A 1 117 ? 7.357 -5.703 -23.314 1.00 96.81 117 TYR A C 1
ATOM 902 O O . TYR A 1 117 ? 7.891 -6.633 -22.707 1.00 96.81 117 TYR A O 1
ATOM 910 N N . THR A 1 118 ? 6.368 -5.873 -24.179 1.00 97.69 118 THR A N 1
ATOM 911 C CA . THR A 1 118 ? 5.869 -7.174 -24.617 1.00 97.69 118 THR A CA 1
ATOM 912 C C . THR A 1 118 ? 5.638 -7.133 -26.123 1.00 97.69 118 THR A C 1
ATOM 914 O O . THR A 1 118 ? 5.840 -6.096 -26.751 1.00 97.69 118 THR A O 1
ATOM 917 N N . LYS A 1 119 ? 5.255 -8.265 -26.710 1.00 96.19 119 LYS A N 1
ATOM 918 C CA . LYS A 1 119 ? 4.977 -8.373 -28.145 1.00 96.19 119 LYS A CA 1
ATOM 919 C C . LYS A 1 119 ? 3.823 -7.440 -28.560 1.00 96.19 119 LYS A C 1
ATOM 921 O O . LYS A 1 119 ? 2.890 -7.269 -27.774 1.00 96.19 119 LYS A O 1
ATOM 926 N N . PRO A 1 120 ? 3.821 -6.939 -29.809 1.00 96.81 120 PRO A N 1
ATOM 927 C CA . PRO A 1 120 ? 4.831 -7.135 -30.861 1.00 96.81 120 PRO A CA 1
ATOM 928 C C . PRO A 1 120 ? 6.096 -6.277 -30.661 1.00 96.81 120 PRO A C 1
ATOM 930 O O . PRO A 1 120 ? 6.096 -5.337 -29.878 1.00 96.81 120 PRO A O 1
ATOM 933 N N . GLU A 1 121 ? 7.180 -6.598 -31.377 1.00 97.44 121 GLU A N 1
ATOM 934 C CA . GLU A 1 121 ? 8.461 -5.867 -31.271 1.00 97.44 121 GLU A CA 1
ATOM 935 C C . GLU A 1 121 ? 8.391 -4.417 -31.771 1.00 97.44 121 GLU A C 1
ATOM 937 O O . GLU A 1 121 ? 9.160 -3.574 -31.318 1.00 97.44 121 GLU A O 1
ATOM 942 N N . SER A 1 122 ? 7.474 -4.125 -32.692 1.00 97.56 122 SER A N 1
ATOM 943 C CA . SER A 1 122 ? 7.223 -2.785 -33.214 1.00 97.56 122 SER A CA 1
ATOM 944 C C . SER A 1 122 ? 5.727 -2.587 -33.408 1.00 97.56 122 SER A C 1
ATOM 946 O O . SER A 1 122 ? 5.036 -3.468 -33.931 1.00 97.56 122 SER A O 1
ATOM 948 N N . TYR A 1 123 ? 5.220 -1.432 -32.987 1.00 98.00 123 TYR A N 1
ATOM 949 C CA . TYR A 1 123 ? 3.840 -1.027 -33.224 1.00 98.00 123 TYR A CA 1
ATOM 950 C C . TYR A 1 123 ? 3.782 0.475 -33.497 1.00 98.00 123 TYR A C 1
ATOM 952 O O . TYR A 1 123 ? 4.176 1.269 -32.653 1.00 98.00 123 TYR A O 1
ATOM 960 N N . GLN A 1 124 ? 3.298 0.877 -34.678 1.00 96.44 124 GLN A N 1
ATOM 961 C CA . GLN A 1 124 ? 3.130 2.290 -35.069 1.00 96.44 124 GLN A CA 1
ATOM 962 C C . GLN A 1 124 ? 4.396 3.164 -34.912 1.00 96.44 124 GLN A C 1
ATOM 964 O O . GLN A 1 124 ? 4.306 4.340 -34.571 1.00 96.44 124 GLN A O 1
ATOM 969 N N . GLY A 1 125 ? 5.583 2.599 -35.155 1.00 96.06 125 GLY A N 1
ATOM 970 C CA . GLY A 1 125 ? 6.860 3.310 -34.997 1.00 96.06 125 GLY A CA 1
ATOM 971 C C . GLY A 1 125 ? 7.373 3.385 -33.554 1.00 96.06 125 GLY A C 1
ATOM 972 O O . GLY A 1 125 ? 8.394 4.021 -33.304 1.00 96.06 125 GLY A O 1
ATOM 973 N N . PHE A 1 126 ? 6.695 2.732 -32.606 1.00 97.25 126 PHE A N 1
ATOM 974 C CA . PHE A 1 126 ? 7.188 2.518 -31.250 1.00 97.25 126 PHE A CA 1
ATOM 975 C C . PHE A 1 126 ? 7.848 1.141 -31.163 1.00 97.25 126 PHE A C 1
ATOM 977 O O . PHE A 1 126 ? 7.169 0.116 -31.079 1.00 97.25 126 PHE A O 1
ATOM 984 N N . ASP A 1 127 ? 9.179 1.133 -31.199 1.00 97.62 127 ASP A N 1
ATOM 985 C CA . ASP A 1 127 ? 9.983 -0.088 -31.180 1.00 97.62 127 ASP A CA 1
ATOM 986 C C . ASP A 1 127 ? 10.400 -0.484 -29.759 1.00 97.62 127 ASP A C 1
ATOM 988 O O . ASP A 1 127 ? 10.760 0.356 -28.925 1.00 97.62 127 ASP A O 1
ATOM 992 N N . VAL A 1 128 ? 10.437 -1.791 -29.499 1.00 98.06 128 VAL A N 1
ATOM 993 C CA . VAL A 1 128 ? 11.085 -2.346 -28.309 1.00 98.06 128 VAL A CA 1
ATOM 994 C C . VAL A 1 128 ? 12.596 -2.074 -28.388 1.00 98.06 128 VAL A C 1
ATOM 996 O O . VAL A 1 128 ? 13.219 -2.338 -29.421 1.00 98.06 128 VAL A O 1
ATOM 999 N N . PRO A 1 129 ? 13.240 -1.586 -27.308 1.00 97.62 129 PRO A N 1
ATOM 1000 C CA . PRO A 1 129 ? 14.679 -1.352 -27.297 1.00 97.62 129 PRO A CA 1
ATOM 1001 C C . PRO A 1 129 ? 15.474 -2.586 -27.737 1.00 97.62 129 PRO A C 1
ATOM 1003 O O . PRO A 1 129 ? 15.345 -3.656 -27.143 1.00 97.62 129 PRO A O 1
ATOM 1006 N N . LYS A 1 130 ? 16.369 -2.422 -28.721 1.00 97.19 130 LYS A N 1
ATOM 1007 C CA . LYS A 1 130 ? 17.159 -3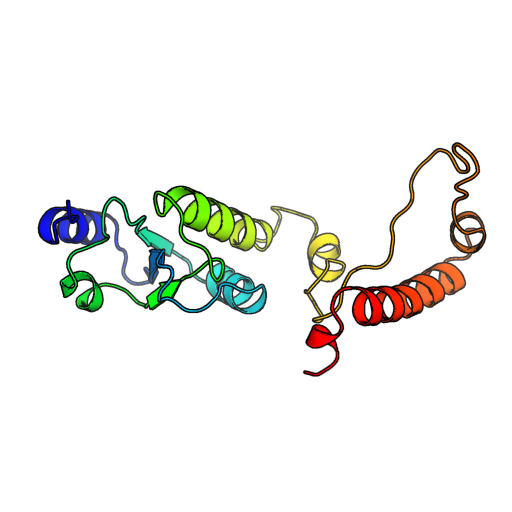.526 -29.305 1.00 97.19 130 LYS A CA 1
ATOM 1008 C C . LYS A 1 130 ? 17.902 -4.372 -28.263 1.00 97.19 130 LYS A C 1
ATOM 1010 O O . LYS A 1 130 ? 18.036 -5.578 -28.430 1.00 97.19 130 LYS A O 1
ATOM 1015 N N . VAL A 1 131 ? 18.350 -3.762 -27.161 1.00 97.56 131 VAL A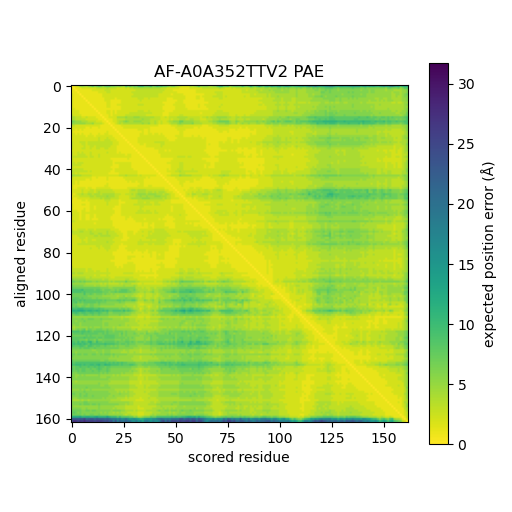 N 1
ATOM 1016 C CA . VAL A 1 131 ? 19.002 -4.476 -26.048 1.00 97.56 131 VAL A CA 1
ATOM 1017 C C . VAL A 1 131 ? 18.100 -5.550 -25.429 1.00 97.56 131 VAL A C 1
ATOM 1019 O O . VAL A 1 131 ? 18.594 -6.617 -25.075 1.00 97.56 131 VAL A O 1
ATOM 1022 N N . LEU A 1 132 ? 16.785 -5.320 -25.363 1.00 97.38 132 LEU A N 1
ATOM 1023 C CA . LEU A 1 132 ? 15.808 -6.278 -24.837 1.00 97.38 132 LEU A CA 1
ATOM 1024 C C . LEU A 1 132 ? 15.524 -7.427 -25.811 1.00 97.38 132 LEU A C 1
ATOM 1026 O O . LEU A 1 132 ? 15.148 -8.507 -25.366 1.00 97.38 132 LEU A O 1
ATOM 1030 N N . LEU A 1 133 ? 15.759 -7.216 -27.109 1.00 96.69 133 LEU A N 1
ATOM 1031 C CA . LEU A 1 133 ? 15.616 -8.231 -28.160 1.00 96.69 133 LEU A CA 1
ATOM 1032 C C . LEU A 1 133 ? 16.886 -9.083 -28.341 1.00 96.69 133 LEU A C 1
ATOM 1034 O O . LEU A 1 133 ? 16.862 -10.105 -29.014 1.00 96.69 133 LEU A O 1
ATOM 1038 N N . SER A 1 134 ? 18.005 -8.681 -27.732 1.00 95.69 134 SER A N 1
ATOM 1039 C CA . SER A 1 134 ? 19.318 -9.303 -27.961 1.00 95.69 134 SER A CA 1
ATOM 1040 C C . SER A 1 134 ? 19.506 -10.690 -27.332 1.00 95.69 134 SER A C 1
ATOM 1042 O O . SER A 1 134 ? 20.489 -11.360 -27.635 1.00 95.69 134 SER A O 1
ATOM 1044 N N . GLY A 1 135 ? 18.649 -11.087 -26.384 1.00 94.88 135 GLY A N 1
ATOM 1045 C CA . GLY A 1 135 ? 18.850 -12.283 -25.550 1.00 94.88 135 GLY A CA 1
ATOM 1046 C C . GLY A 1 135 ? 20.043 -12.199 -24.581 1.00 94.88 135 GLY A C 1
ATOM 1047 O O . GLY A 1 135 ? 20.265 -13.110 -23.787 1.00 94.88 135 GLY A O 1
ATOM 1048 N N . HIS A 1 136 ? 20.811 -11.104 -24.586 1.00 97.00 136 HIS A N 1
ATOM 1049 C CA . HIS A 1 136 ? 22.027 -10.979 -23.790 1.00 97.00 136 HIS A CA 1
ATOM 1050 C C . HIS A 1 136 ? 21.710 -10.561 -22.344 1.00 97.00 136 HIS A C 1
ATOM 1052 O O . H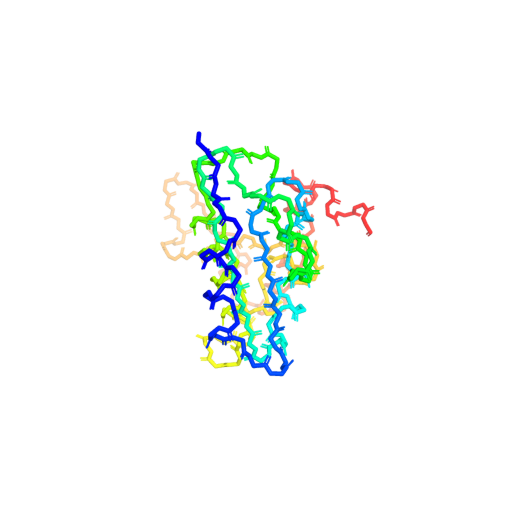IS A 1 136 ? 21.714 -9.374 -22.003 1.00 97.00 136 HIS A O 1
ATOM 1058 N N . HIS A 1 137 ? 21.488 -11.539 -21.462 1.00 96.56 137 HIS A N 1
ATOM 1059 C CA . HIS A 1 137 ? 21.025 -11.327 -20.081 1.00 96.56 137 HIS A CA 1
ATOM 1060 C C . HIS A 1 137 ? 21.801 -10.262 -19.289 1.00 96.56 137 HIS A C 1
ATOM 1062 O O . HIS A 1 137 ? 21.181 -9.434 -18.622 1.00 96.56 137 HIS A O 1
ATOM 1068 N N . ALA A 1 138 ? 23.136 -10.222 -19.385 1.00 97.19 138 ALA A N 1
ATOM 1069 C CA . ALA A 1 138 ? 23.936 -9.221 -18.668 1.00 97.19 138 ALA A CA 1
ATOM 1070 C C . ALA A 1 138 ? 23.670 -7.778 -19.147 1.00 97.19 138 ALA A C 1
ATOM 1072 O O . ALA A 1 138 ? 23.535 -6.872 -18.324 1.00 97.19 138 ALA A O 1
ATOM 1073 N N . ASN A 1 139 ? 23.516 -7.569 -20.460 1.00 97.44 139 ASN A N 1
ATOM 1074 C CA . ASN A 1 139 ? 23.223 -6.257 -21.041 1.00 97.44 139 ASN A CA 1
ATOM 1075 C C . ASN A 1 139 ? 21.797 -5.823 -20.702 1.00 97.44 139 ASN A C 1
ATOM 1077 O O . ASN A 1 139 ? 21.568 -4.665 -20.368 1.00 97.44 139 ASN A O 1
ATOM 1081 N N . ILE A 1 140 ? 20.853 -6.768 -20.717 1.00 97.50 140 ILE A N 1
ATOM 1082 C CA . ILE A 1 140 ? 19.469 -6.530 -20.299 1.00 97.50 140 ILE A CA 1
ATOM 1083 C C . ILE A 1 140 ? 19.422 -6.115 -18.827 1.00 97.50 140 ILE A C 1
ATOM 1085 O O . ILE A 1 140 ? 18.768 -5.131 -18.494 1.00 97.50 140 ILE A O 1
ATOM 1089 N N . LYS A 1 141 ? 20.136 -6.825 -17.943 1.00 95.50 141 LYS A N 1
ATOM 1090 C CA . LYS A 1 141 ? 20.198 -6.488 -16.516 1.00 95.50 141 LYS A CA 1
ATOM 1091 C C . LYS A 1 141 ? 20.793 -5.097 -16.298 1.00 95.50 141 LYS A C 1
ATOM 1093 O O . LYS A 1 141 ? 20.186 -4.292 -15.601 1.00 95.50 141 LYS A O 1
ATOM 1098 N N . LYS A 1 142 ? 21.930 -4.795 -16.934 1.00 96.88 142 LYS A N 1
ATOM 1099 C CA . LYS A 1 142 ? 22.568 -3.474 -16.856 1.00 96.88 142 LYS A CA 1
ATOM 1100 C C . LYS A 1 142 ? 21.619 -2.364 -17.316 1.00 96.88 142 LYS A C 1
ATOM 1102 O O . LYS A 1 142 ? 21.416 -1.398 -16.590 1.00 96.88 142 LYS A O 1
ATOM 1107 N N . TRP A 1 143 ? 20.976 -2.551 -18.467 1.00 97.38 143 TRP A N 1
ATOM 1108 C CA . TRP A 1 143 ? 20.000 -1.598 -18.990 1.00 97.38 143 TRP A CA 1
ATOM 1109 C C . TRP A 1 143 ? 18.822 -1.397 -18.029 1.00 97.38 143 TRP A C 1
ATOM 1111 O O . TRP A 1 143 ? 18.416 -0.267 -17.784 1.00 97.38 143 TRP A O 1
ATOM 1121 N N . ARG A 1 144 ? 18.287 -2.472 -17.435 1.00 95.69 144 ARG A N 1
ATOM 1122 C CA . ARG A 1 144 ? 17.184 -2.389 -16.463 1.00 95.69 144 ARG A CA 1
ATOM 1123 C C . ARG A 1 144 ? 17.565 -1.557 -15.239 1.00 95.69 144 ARG A C 1
ATOM 1125 O O . ARG A 1 144 ? 16.783 -0.699 -14.842 1.00 95.69 144 ARG A O 1
ATOM 1132 N N . GLU A 1 145 ? 18.752 -1.766 -14.674 1.00 93.81 145 GLU A N 1
ATOM 1133 C CA . GLU A 1 145 ? 19.227 -0.981 -13.526 1.00 93.81 145 GLU A CA 1
ATOM 1134 C C . GLU A 1 145 ? 19.418 0.502 -13.873 1.00 93.81 145 GLU A C 1
ATOM 1136 O O . GLU A 1 145 ? 18.945 1.372 -13.142 1.00 93.81 145 GLU A O 1
ATOM 1141 N N . GLU A 1 146 ? 20.008 0.808 -15.031 1.00 95.50 146 GLU A N 1
ATOM 1142 C CA . GLU A 1 146 ? 20.130 2.188 -15.519 1.00 95.50 146 GLU A CA 1
ATOM 1143 C C . GLU A 1 146 ? 18.750 2.842 -15.707 1.00 95.50 146 GLU A C 1
ATOM 1145 O O . GLU A 1 146 ? 18.519 3.979 -15.289 1.00 95.50 146 GLU A O 1
ATOM 1150 N N . GLN A 1 147 ? 17.789 2.113 -16.282 1.00 96.56 147 GLN A N 1
ATOM 1151 C CA . GLN A 1 147 ? 16.446 2.637 -16.517 1.00 96.56 147 GLN A CA 1
ATOM 1152 C C . GLN A 1 147 ? 15.636 2.860 -15.241 1.00 96.56 147 GLN A C 1
ATOM 1154 O O . GLN A 1 147 ? 14.850 3.807 -15.215 1.00 96.56 147 GLN A O 1
ATOM 1159 N N . LYS A 1 148 ? 15.818 2.060 -14.180 1.00 94.94 148 LYS A N 1
ATOM 1160 C CA . LYS A 1 148 ? 15.194 2.343 -12.872 1.00 94.94 148 LYS A CA 1
ATOM 1161 C C . LYS A 1 148 ? 15.550 3.758 -12.408 1.00 94.94 148 LYS A C 1
ATOM 1163 O O . LYS A 1 148 ? 14.665 4.533 -12.042 1.00 94.94 148 LYS A O 1
ATOM 1168 N N . GLN A 1 149 ? 16.826 4.134 -12.507 1.00 94.19 149 GLN A N 1
ATOM 1169 C CA . GLN A 1 149 ? 17.317 5.455 -12.097 1.00 94.19 149 GLN A CA 1
ATOM 1170 C C . GLN A 1 149 ? 16.800 6.577 -13.007 1.00 94.19 149 GLN A C 1
ATOM 1172 O O . GLN A 1 149 ? 16.323 7.612 -12.533 1.00 94.19 149 GLN A O 1
ATOM 1177 N N . VAL A 1 150 ? 16.820 6.360 -14.325 1.00 95.88 150 VAL A N 1
ATOM 1178 C CA . VAL A 1 150 ? 16.309 7.336 -15.303 1.00 95.88 150 VAL A CA 1
ATOM 1179 C C . VAL A 1 150 ? 14.810 7.585 -15.109 1.00 95.88 150 VAL A C 1
ATOM 1181 O O . VAL A 1 150 ? 14.364 8.731 -15.069 1.00 95.88 150 VAL A O 1
ATOM 1184 N N . VAL A 1 151 ? 14.010 6.529 -14.949 1.00 96.06 151 VAL A N 1
ATOM 1185 C CA . VAL A 1 151 ? 12.559 6.661 -14.761 1.00 96.06 151 VAL A CA 1
ATOM 1186 C C . VAL A 1 151 ? 12.238 7.308 -13.419 1.00 96.06 151 VAL A C 1
ATOM 1188 O O . VAL A 1 151 ? 11.366 8.178 -13.368 1.00 96.06 151 VAL A O 1
ATOM 1191 N N . THR A 1 152 ? 12.948 6.933 -12.354 1.00 96.19 152 THR A N 1
ATOM 1192 C CA . THR A 1 152 ? 12.747 7.518 -11.022 1.00 96.19 152 THR A CA 1
ATOM 1193 C C . THR A 1 152 ? 13.087 9.003 -11.023 1.00 96.19 152 THR A C 1
ATOM 1195 O O . THR A 1 152 ? 12.236 9.806 -10.654 1.00 96.19 152 THR A O 1
ATOM 1198 N N . SER A 1 153 ? 14.256 9.398 -11.536 1.00 95.62 153 SER A N 1
ATOM 1199 C CA . SER A 1 153 ? 14.647 10.817 -11.603 1.00 95.62 153 SER A CA 1
ATOM 1200 C C . SER A 1 153 ? 13.672 11.663 -12.423 1.00 95.62 153 SER A C 1
ATOM 1202 O O . SER A 1 153 ? 13.374 12.794 -12.049 1.00 95.62 153 SER A O 1
ATOM 1204 N N . LYS A 1 154 ? 13.118 11.107 -13.508 1.00 96.62 154 LYS A N 1
ATOM 1205 C CA . LYS A 1 154 ? 12.165 11.814 -14.367 1.00 96.62 154 LYS A CA 1
ATOM 1206 C C . LYS A 1 154 ? 10.759 11.920 -13.770 1.00 96.62 154 LYS A C 1
ATOM 1208 O O . LYS A 1 154 ? 10.126 12.961 -13.918 1.00 96.62 154 LYS A O 1
ATOM 1213 N N . LYS A 1 155 ? 10.229 10.845 -13.174 1.00 96.12 155 LYS A N 1
ATOM 1214 C CA . LYS A 1 155 ? 8.812 10.766 -12.754 1.00 96.12 155 LYS A CA 1
ATOM 1215 C C . LYS A 1 155 ? 8.592 11.030 -11.268 1.00 96.12 155 LYS A C 1
ATOM 1217 O O . LYS A 1 155 ? 7.547 11.552 -10.897 1.00 96.12 155 LYS A O 1
ATOM 1222 N N . ARG A 1 156 ? 9.535 10.617 -10.424 1.00 95.62 156 ARG A N 1
ATOM 1223 C CA . ARG A 1 156 ? 9.469 10.699 -8.960 1.00 95.62 156 ARG A CA 1
ATOM 1224 C C . ARG A 1 156 ? 10.827 11.124 -8.389 1.00 95.62 156 ARG A C 1
ATOM 1226 O O . ARG A 1 156 ? 11.445 10.367 -7.640 1.00 95.62 156 ARG A O 1
ATOM 1233 N N . PRO A 1 157 ? 11.323 12.326 -8.748 1.00 95.19 157 PRO A N 1
ATOM 1234 C CA . PRO A 1 157 ? 12.613 12.820 -8.264 1.00 95.19 157 PRO A CA 1
ATOM 1235 C C . PRO A 1 157 ? 12.672 12.941 -6.735 1.00 95.19 157 PRO A C 1
ATOM 1237 O O . PRO A 1 157 ? 13.757 12.957 -6.165 1.00 95.19 157 PRO A O 1
ATOM 1240 N N . ASP A 1 158 ? 11.520 13.021 -6.066 1.00 93.81 158 ASP A N 1
ATOM 1241 C CA . ASP A 1 158 ? 11.394 13.003 -4.610 1.00 93.81 158 ASP A CA 1
ATOM 1242 C C . ASP A 1 158 ? 11.897 11.698 -3.973 1.00 93.81 158 ASP A C 1
ATOM 1244 O O . ASP A 1 158 ? 12.387 11.730 -2.847 1.00 93.81 158 ASP A O 1
ATOM 1248 N N . LEU A 1 159 ? 11.844 10.574 -4.695 1.00 92.06 159 LEU A N 1
ATOM 1249 C CA . LEU A 1 159 ? 12.328 9.281 -4.206 1.00 92.06 159 LEU A CA 1
ATOM 1250 C C . LEU A 1 159 ? 13.860 9.175 -4.173 1.00 92.06 159 LEU A C 1
ATOM 1252 O O . LEU A 1 159 ? 14.387 8.370 -3.419 1.00 92.06 159 LEU A O 1
ATOM 1256 N N . LEU A 1 160 ? 14.577 9.995 -4.952 1.00 87.19 160 LEU A N 1
ATOM 1257 C CA . LEU A 1 160 ? 16.049 10.006 -4.989 1.00 87.19 160 LEU A CA 1
ATOM 1258 C C . LEU A 1 160 ? 16.681 10.949 -3.959 1.00 87.19 160 LEU A C 1
ATOM 1260 O O . LEU A 1 160 ? 17.898 10.971 -3.808 1.00 87.19 160 LEU A O 1
ATOM 1264 N N . LYS A 1 161 ? 15.870 11.785 -3.305 1.00 69.94 161 LYS A N 1
ATOM 1265 C C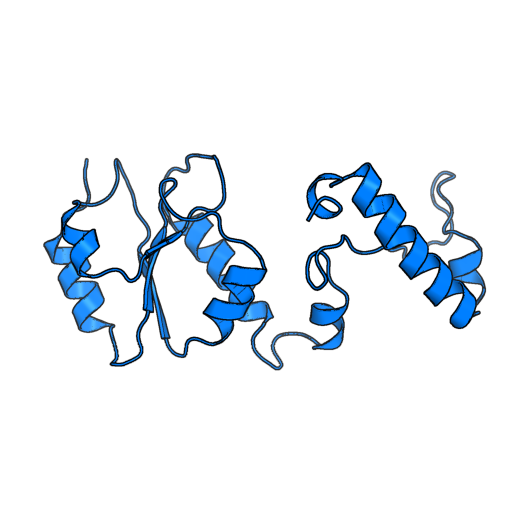A . LYS A 1 161 ? 16.324 12.789 -2.330 1.00 69.94 161 LYS A CA 1
ATOM 1266 C C . LYS A 1 161 ? 16.278 12.279 -0.886 1.00 69.94 161 LYS A C 1
ATOM 1268 O O . LYS A 1 161 ? 16.429 13.084 0.032 1.00 69.94 161 LYS A O 1
ATOM 1273 N N . LYS A 1 162 ? 16.004 10.990 -0.697 1.00 53.91 162 LYS A N 1
ATOM 1274 C CA . LYS A 1 162 ? 15.914 10.332 0.606 1.00 53.91 162 LYS A CA 1
ATOM 1275 C C . LYS A 1 162 ? 17.152 9.504 0.893 1.00 53.91 162 LYS A C 1
ATOM 1277 O O . LYS A 1 162 ? 17.679 8.905 -0.066 1.00 53.91 162 LYS A O 1
#

Foldseek 3Di:
DAAEDPVVVVVCVVPDDPQEAEEEADQPWDADDLVNLLVVLPGPHYHYHKAADVGYDPCCVVVHPTYYYNDNDDDRMRPVVVVVSCVSNQCVHPPPDDPVPLCQAACNVLWHWADDDDDDQDDPNDGDPVQVVVPPVVSVVVVRVVRRVVCCCVPPVVSVVD

Sequence (162 aa):
MLMQFPPIYDAVQALRKEETKVFLTSPQGKIFTQGIANTMATFSHIILICGHYEGVDARIEHIIDGELSIGNVVLTNGDIPAMLITDAIVRLIPDVIMEASVKEDSLFDGVLKYPQYTKPESYQGFDVPKVLLSGHHANIKKWREEQKQVVTSKKRPDLLKK

Secondary structure (DSSP, 8-state):
--B-HHHHHHHHHHH--TTEEEEEEEEEEEEP-HHHHHHHTT-SEEEEEE-BTT-B-GGGGGT-SEEEESSS---SBSHHHHHHHHHHHHTTSTTTS-HHHHHTSTTTTSSPPPP---S-SEETTEEPPHHHHS--HHHHHHHHHHHHHHHHHHH-GGGGG-

pLDDT: mean 95.82, std 4.72, range [53.91, 98.75]

Radius of gyration: 21.04 Å; Cα contacts (8 Å, |Δi|>4): 202; chains: 1; bounding box: 48×32×58 Å

Solvent-accessible surface area (backbone atoms only — not comparable to full-atom values): 9495 Å² total; per-residue (Å²): 107,67,41,64,49,67,69,53,51,52,52,48,64,73,69,56,57,95,75,47,43,30,34,36,37,35,67,88,25,53,68,66,43,70,71,54,31,59,56,54,50,70,54,91,38,78,46,75,45,58,32,40,72,80,26,63,42,72,75,51,67,81,72,41,81,44,44,38,8,87,43,101,64,86,70,81,45,13,60,64,53,46,52,53,53,48,54,57,21,52,59,67,37,85,83,69,45,62,67,68,60,57,67,63,35,58,52,61,84,53,42,41,50,43,90,83,84,68,86,66,65,62,56,98,88,52,63,59,60,65,60,74,74,60,76,45,62,70,60,36,51,52,48,41,57,55,34,17,53,54,50,19,58,73,76,42,48,74,52,74,77,108